Protein AF-A5A6A4-F1 (afdb_monomer_lite)

pLDDT: mean 77.35, std 14.93, range [43.22, 96.06]

InterPro domains:
  IPR010298 Ribosome-associated endoribonuclease 1 [PF05991] (2-134)
  IPR010298 Ribosome-associated endoribonuclease 1 [PTHR34547] (2-135)

Structure (mmCIF, N/CA/C/O backbone):
data_AF-A5A6A4-F1
#
_entry.id   AF-A5A6A4-F1
#
loop_
_atom_site.group_PDB
_atom_site.id
_atom_site.type_symbol
_atom_site.label_atom_id
_atom_site.label_alt_id
_atom_site.label_comp_id
_atom_site.label_asym_id
_atom_site.label_entity_id
_atom_site.label_seq_id
_atom_site.pdbx_PDB_ins_code
_atom_site.Cartn_x
_atom_site.Cartn_y
_atom_site.Cartn_z
_atom_site.occupancy
_atom_site.B_iso_or_equiv
_atom_site.auth_seq_id
_atom_site.auth_comp_id
_atom_site.auth_asym_id
_atom_site.auth_atom_id
_atom_site.pdbx_PDB_model_num
ATOM 1 N N . MET A 1 1 ? 3.934 -6.592 10.093 1.00 81.94 1 MET A N 1
ATOM 2 C CA . MET A 1 1 ? 3.676 -5.846 8.838 1.00 81.94 1 MET A CA 1
ATOM 3 C C . MET A 1 1 ? 2.443 -6.358 8.098 1.00 81.94 1 MET A C 1
ATOM 5 O O . MET A 1 1 ? 1.494 -5.598 7.992 1.00 81.94 1 MET A O 1
ATOM 9 N N . ILE A 1 2 ? 2.409 -7.623 7.646 1.00 85.06 2 ILE A N 1
ATOM 10 C CA . ILE A 1 2 ? 1.279 -8.193 6.870 1.00 85.06 2 ILE A CA 1
ATOM 11 C C . ILE A 1 2 ? -0.074 -7.986 7.572 1.00 85.06 2 ILE A C 1
ATOM 13 O O . ILE A 1 2 ? -1.030 -7.550 6.941 1.00 85.06 2 ILE A O 1
ATOM 17 N N . GLN A 1 3 ? -0.141 -8.204 8.889 1.00 83.75 3 GLN A N 1
ATOM 18 C CA . GLN A 1 3 ? -1.361 -7.961 9.669 1.00 83.75 3 GLN A CA 1
ATOM 19 C C . GLN A 1 3 ? -1.856 -6.508 9.579 1.00 83.75 3 GLN A C 1
ATOM 21 O O . GLN A 1 3 ? -3.033 -6.273 9.323 1.00 83.75 3 GLN A O 1
ATOM 26 N N . LYS A 1 4 ? -0.950 -5.530 9.705 1.00 88.56 4 LYS A N 1
ATOM 27 C CA . LYS A 1 4 ? -1.288 -4.104 9.571 1.00 88.56 4 LYS A CA 1
ATOM 28 C C . LYS A 1 4 ? -1.826 -3.781 8.174 1.00 88.56 4 LYS A C 1
ATOM 30 O O . LYS A 1 4 ? -2.760 -3.003 8.036 1.00 88.56 4 LYS A O 1
ATOM 35 N N . MET A 1 5 ? -1.276 -4.416 7.138 1.00 91.88 5 MET A N 1
ATOM 36 C CA . MET A 1 5 ? -1.765 -4.274 5.762 1.00 91.88 5 MET A CA 1
ATOM 37 C C . MET A 1 5 ? -3.143 -4.914 5.561 1.00 91.88 5 MET A C 1
ATOM 39 O O . MET A 1 5 ? -3.948 -4.395 4.794 1.00 91.88 5 MET A O 1
ATOM 43 N N . ALA A 1 6 ? -3.458 -5.992 6.283 1.00 88.94 6 ALA A N 1
ATOM 44 C CA . ALA A 1 6 ? -4.781 -6.613 6.234 1.00 88.94 6 ALA A CA 1
ATOM 45 C C . ALA A 1 6 ? -5.848 -5.723 6.874 1.00 88.94 6 ALA A C 1
ATOM 47 O O . ALA A 1 6 ? -6.962 -5.618 6.355 1.00 88.94 6 ALA A O 1
ATOM 48 N N . GLU A 1 7 ? -5.507 -5.059 7.975 1.00 87.56 7 GLU A N 1
ATOM 49 C CA . GLU A 1 7 ? -6.357 -4.052 8.613 1.00 87.56 7 GLU A CA 1
ATOM 50 C C . GLU A 1 7 ? -6.528 -2.836 7.705 1.00 87.56 7 GLU A C 1
ATOM 52 O O . GLU A 1 7 ? -7.659 -2.421 7.458 1.00 87.56 7 GLU A O 1
ATOM 57 N N . TYR A 1 8 ? -5.432 -2.350 7.118 1.00 92.12 8 TYR A N 1
ATOM 58 C CA . TYR A 1 8 ? -5.447 -1.261 6.145 1.00 92.12 8 TYR A CA 1
ATOM 59 C C . TYR A 1 8 ? -6.370 -1.562 4.958 1.00 92.12 8 TYR A C 1
ATOM 61 O O . TYR A 1 8 ? -7.268 -0.774 4.673 1.00 92.12 8 TYR A O 1
ATOM 69 N N . GLN A 1 9 ? -6.224 -2.723 4.311 1.00 92.81 9 GLN A N 1
ATOM 70 C CA . GLN A 1 9 ? -7.123 -3.164 3.241 1.00 92.81 9 GLN A CA 1
ATOM 71 C C . GLN A 1 9 ? -8.580 -3.246 3.711 1.00 92.81 9 GLN A C 1
ATOM 73 O O . GLN A 1 9 ? -9.483 -2.777 3.025 1.00 92.81 9 GLN A O 1
ATOM 78 N N . SER A 1 10 ? -8.827 -3.845 4.879 1.00 89.25 10 SER A N 1
ATOM 79 C CA . SER A 1 10 ? -10.194 -4.031 5.388 1.00 89.25 10 SER A CA 1
ATOM 80 C C . SER A 1 10 ? -10.882 -2.703 5.700 1.00 89.25 10 SER A C 1
ATOM 82 O O . SER A 1 10 ? -12.098 -2.600 5.569 1.00 89.25 10 SER A O 1
ATOM 84 N N . TYR A 1 11 ? -10.111 -1.710 6.140 1.00 90.62 11 TYR A N 1
ATOM 85 C CA . TYR A 1 11 ? -10.615 -0.392 6.493 1.00 90.62 11 TYR A CA 1
ATOM 86 C C . TYR A 1 11 ? -10.800 0.506 5.264 1.00 90.62 11 TYR A C 1
ATOM 88 O O . TYR A 1 11 ? -11.825 1.168 5.137 1.00 90.62 11 TYR A O 1
ATOM 96 N N . THR A 1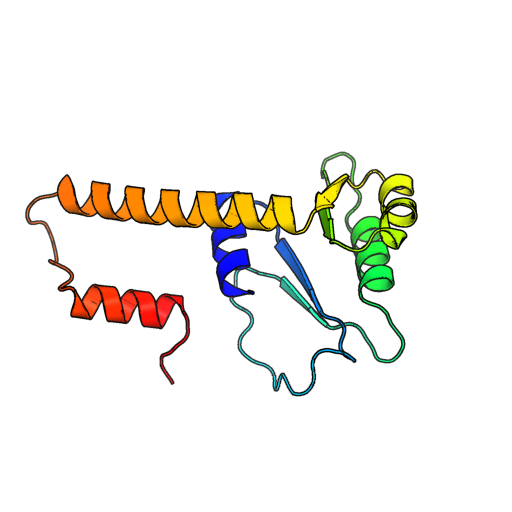 12 ? -9.816 0.530 4.361 1.00 91.69 12 THR A N 1
ATOM 97 C CA . THR A 1 12 ? -9.806 1.428 3.191 1.00 91.69 12 THR A CA 1
ATOM 98 C C . THR A 1 12 ? -10.576 0.873 1.995 1.00 91.69 12 THR A C 1
ATOM 100 O O . THR A 1 12 ? -11.012 1.641 1.143 1.00 91.69 12 THR A O 1
ATOM 103 N N . GLY A 1 13 ? -10.720 -0.452 1.897 1.00 90.94 13 GLY A N 1
ATOM 104 C CA . GLY A 1 13 ? -11.233 -1.127 0.706 1.00 90.94 13 GLY A CA 1
ATOM 105 C C . GLY A 1 13 ? -10.222 -1.226 -0.443 1.00 90.94 13 GLY A C 1
ATOM 106 O O . GLY A 1 13 ? -10.549 -1.803 -1.478 1.00 90.94 13 GLY A O 1
ATOM 107 N N . PHE A 1 14 ? -8.998 -0.704 -0.290 1.00 92.38 14 PHE A N 1
ATOM 108 C CA . PHE A 1 14 ? -7.959 -0.856 -1.307 1.00 92.38 14 PHE A CA 1
ATOM 109 C C . PHE A 1 14 ? -7.516 -2.310 -1.437 1.00 92.38 14 PHE A C 1
ATOM 111 O O . PHE A 1 14 ? -7.310 -2.994 -0.438 1.00 92.38 14 PHE A O 1
ATOM 118 N N . ARG A 1 15 ? -7.272 -2.764 -2.671 1.00 92.38 15 ARG A N 1
ATOM 119 C CA . ARG A 1 15 ? -6.500 -3.989 -2.901 1.00 92.38 15 ARG A CA 1
ATOM 120 C C . ARG A 1 15 ? -5.054 -3.727 -2.486 1.00 92.38 15 ARG A C 1
ATOM 122 O O . ARG A 1 15 ? -4.414 -2.842 -3.049 1.00 92.38 15 ARG A O 1
ATOM 129 N N . VAL A 1 16 ? -4.542 -4.495 -1.526 1.00 93.38 16 VAL A N 1
ATOM 130 C CA . VAL A 1 16 ? -3.168 -4.350 -1.035 1.00 93.38 16 VAL A CA 1
ATOM 131 C C . VAL A 1 16 ? -2.326 -5.541 -1.471 1.00 93.38 16 VAL A C 1
ATOM 133 O O . VAL A 1 16 ? -2.642 -6.691 -1.162 1.00 93.38 16 VAL A O 1
ATOM 136 N N . ILE A 1 17 ? -1.228 -5.238 -2.164 1.00 92.88 17 ILE A N 1
ATOM 137 C CA . ILE A 1 17 ? -0.204 -6.199 -2.571 1.00 92.88 17 ILE A CA 1
ATOM 138 C C . ILE A 1 17 ? 1.094 -5.818 -1.862 1.00 92.88 17 ILE A C 1
ATOM 140 O O . ILE A 1 17 ? 1.548 -4.679 -1.949 1.00 92.88 17 ILE A O 1
ATOM 144 N N . VAL A 1 18 ? 1.682 -6.768 -1.142 1.00 91.88 18 VAL A N 1
ATOM 145 C CA . VAL A 1 18 ? 2.960 -6.608 -0.449 1.00 91.88 18 VAL A CA 1
ATOM 146 C C . VAL A 1 18 ? 4.026 -7.372 -1.217 1.00 91.88 18 VAL A C 1
ATOM 148 O O . VAL A 1 18 ? 3.944 -8.594 -1.329 1.00 91.88 18 VAL A O 1
ATOM 151 N N . VAL A 1 19 ? 5.034 -6.659 -1.714 1.00 89.00 19 VAL A N 1
ATOM 152 C CA . VAL A 1 19 ? 6.184 -7.249 -2.406 1.00 89.00 19 VAL A CA 1
ATOM 153 C C . VAL A 1 19 ? 7.371 -7.304 -1.447 1.00 89.00 19 VAL A C 1
ATOM 155 O O . VAL A 1 19 ? 7.746 -6.292 -0.861 1.00 89.00 19 VAL A O 1
ATOM 158 N N . PHE A 1 20 ? 7.946 -8.490 -1.268 1.00 87.06 20 PHE A N 1
ATOM 159 C CA . PHE A 1 20 ? 9.159 -8.713 -0.487 1.00 87.06 20 PHE A CA 1
ATOM 160 C C . PHE A 1 20 ? 10.310 -9.137 -1.396 1.00 87.06 20 PHE A C 1
ATOM 162 O O . PHE A 1 20 ? 10.147 -10.048 -2.208 1.00 87.06 20 PHE A O 1
ATOM 169 N N . ASP A 1 21 ? 11.485 -8.541 -1.200 1.00 84.88 21 ASP A N 1
ATOM 170 C CA . ASP A 1 21 ? 12.712 -9.012 -1.842 1.00 84.88 21 ASP A CA 1
ATOM 171 C C . ASP A 1 21 ? 13.167 -10.342 -1.217 1.00 84.88 21 ASP A C 1
ATOM 173 O O . ASP A 1 21 ? 13.481 -10.415 -0.023 1.00 84.88 21 ASP A O 1
ATOM 177 N N . ALA A 1 22 ? 13.200 -11.406 -2.020 1.00 77.44 22 ALA A N 1
ATOM 178 C CA . ALA A 1 22 ? 13.564 -12.746 -1.572 1.00 77.44 22 ALA A CA 1
ATOM 179 C C . ALA A 1 22 ? 15.014 -12.859 -1.064 1.00 77.44 22 ALA A C 1
ATOM 181 O O . ALA A 1 22 ? 15.290 -13.720 -0.227 1.00 77.44 22 ALA A O 1
ATOM 182 N N . HIS A 1 23 ? 15.931 -11.984 -1.493 1.00 69.94 23 HIS A N 1
ATOM 183 C CA . HIS A 1 23 ? 17.322 -11.991 -1.018 1.00 69.94 23 HIS A CA 1
ATOM 184 C C . HIS A 1 23 ? 17.446 -11.435 0.404 1.00 69.94 23 HIS A C 1
ATOM 186 O O . HIS A 1 23 ? 18.319 -11.851 1.170 1.00 69.94 23 HIS A O 1
ATOM 192 N N . LEU A 1 24 ? 16.559 -10.506 0.770 1.00 68.69 24 LEU A N 1
ATOM 193 C CA . LEU A 1 24 ? 16.547 -9.855 2.081 1.00 68.69 24 LEU A CA 1
ATOM 194 C C . LEU A 1 24 ? 15.720 -10.632 3.109 1.00 68.69 24 LEU A C 1
ATOM 196 O O . LEU A 1 24 ? 15.915 -10.478 4.315 1.00 68.69 24 LEU A O 1
ATOM 200 N N . VAL A 1 25 ? 14.818 -11.497 2.649 1.00 64.00 25 VAL A N 1
ATOM 201 C CA . VAL A 1 25 ? 13.903 -12.249 3.505 1.00 64.00 25 VAL A CA 1
ATOM 202 C C . VAL A 1 25 ? 14.361 -13.707 3.619 1.00 64.00 25 VAL A C 1
ATOM 204 O O . VAL A 1 25 ? 13.781 -14.627 3.046 1.00 64.00 25 VAL A O 1
ATOM 207 N N . LYS A 1 26 ? 15.427 -13.943 4.396 1.00 50.78 26 LYS A N 1
ATOM 208 C CA . LYS A 1 26 ? 15.857 -15.306 4.750 1.00 50.78 26 LYS A CA 1
ATOM 209 C C . LYS A 1 26 ? 14.806 -15.988 5.635 1.00 50.78 26 LYS A C 1
ATOM 211 O O . LYS A 1 26 ? 14.485 -15.493 6.711 1.00 50.78 26 LYS A O 1
ATOM 216 N N . GLY A 1 27 ? 14.346 -17.171 5.224 1.00 51.84 27 GLY A N 1
ATOM 217 C CA . GLY A 1 27 ? 13.716 -18.134 6.135 1.00 51.84 27 GLY A CA 1
ATOM 218 C C . GLY A 1 27 ? 12.198 -18.053 6.308 1.00 51.84 27 GLY A C 1
ATOM 219 O O . GLY A 1 27 ? 11.693 -18.611 7.280 1.00 51.84 27 GLY A O 1
ATOM 220 N N . ILE A 1 28 ? 11.439 -17.433 5.395 1.00 50.19 28 ILE A N 1
ATOM 221 C CA . ILE A 1 28 ? 9.976 -17.617 5.403 1.00 50.19 28 ILE A CA 1
ATOM 222 C C . ILE A 1 28 ? 9.640 -18.955 4.740 1.00 50.19 28 ILE A C 1
ATOM 224 O O . ILE A 1 28 ? 9.232 -19.049 3.584 1.00 50.19 28 ILE A O 1
ATOM 228 N N . GLU A 1 29 ? 9.808 -20.016 5.523 1.00 43.22 29 GLU A N 1
ATOM 229 C CA . GLU A 1 29 ? 9.003 -21.224 5.407 1.00 43.22 29 GLU A CA 1
ATOM 230 C C . GLU A 1 29 ? 7.531 -20.774 5.390 1.00 43.22 29 GLU A C 1
ATOM 232 O O . GLU A 1 29 ? 7.094 -20.096 6.320 1.00 43.22 29 GLU A O 1
ATOM 237 N N . LYS A 1 30 ? 6.820 -21.013 4.275 1.00 46.91 30 LYS A N 1
ATOM 238 C CA . LYS A 1 30 ? 5.468 -20.508 3.946 1.00 46.91 30 LYS A CA 1
ATOM 239 C C . LYS A 1 30 ? 4.574 -20.288 5.182 1.00 46.91 30 LYS A C 1
ATOM 241 O O . LYS A 1 30 ? 3.810 -21.174 5.563 1.00 46.91 30 LYS A O 1
ATOM 246 N N . LYS A 1 31 ? 4.600 -19.096 5.788 1.00 46.53 31 LYS A N 1
ATOM 247 C CA . LYS A 1 31 ? 3.666 -18.735 6.863 1.00 46.53 31 LYS A CA 1
ATOM 248 C C . LYS A 1 31 ? 2.432 -18.086 6.255 1.00 46.53 31 LYS A C 1
ATOM 250 O O . LYS A 1 31 ? 2.540 -17.182 5.432 1.00 46.53 31 LYS A O 1
ATOM 255 N N . LYS A 1 32 ? 1.276 -18.631 6.654 1.00 47.88 32 LYS A N 1
ATOM 256 C CA . LYS A 1 32 ? -0.092 -18.316 6.217 1.00 47.88 32 LYS A CA 1
ATOM 257 C C . LYS A 1 32 ? -0.234 -16.899 5.656 1.00 47.88 32 LYS A C 1
ATOM 259 O O . LYS A 1 32 ? -0.150 -15.914 6.388 1.00 47.88 32 LYS A O 1
ATOM 264 N N . VAL A 1 33 ? -0.532 -16.833 4.361 1.00 53.44 33 VAL A N 1
ATOM 265 C CA . VAL A 1 33 ? -1.065 -15.636 3.713 1.00 53.44 33 VAL A CA 1
ATOM 266 C C . VAL A 1 33 ? -2.365 -15.301 4.438 1.00 53.44 33 VAL A C 1
ATOM 268 O O . VAL A 1 33 ? -3.303 -16.099 4.449 1.00 53.44 33 VAL A O 1
ATOM 271 N N . ASN A 1 34 ? -2.411 -14.159 5.121 1.00 55.62 34 ASN A N 1
ATOM 272 C CA . ASN A 1 34 ? -3.673 -13.655 5.637 1.00 55.62 34 ASN A CA 1
ATOM 273 C C . ASN A 1 34 ? -4.582 -13.448 4.416 1.00 55.62 34 ASN A C 1
ATOM 275 O O . ASN A 1 34 ? -4.212 -12.680 3.535 1.00 55.62 34 ASN A O 1
ATOM 279 N N . HIS A 1 35 ? -5.727 -14.141 4.349 1.00 61.03 35 HIS A N 1
ATOM 280 C CA . HIS A 1 35 ? -6.598 -14.262 3.163 1.00 61.03 35 HIS A CA 1
ATOM 281 C C . HIS A 1 35 ? -7.004 -12.934 2.501 1.00 61.03 35 HIS A C 1
ATOM 283 O O . HIS A 1 35 ? -7.577 -12.941 1.417 1.00 61.03 35 HIS A O 1
ATOM 289 N N . ARG A 1 36 ? -6.766 -11.800 3.166 1.00 72.88 36 ARG A N 1
ATOM 290 C CA . ARG A 1 36 ? -7.058 -10.468 2.645 1.00 72.88 36 ARG A CA 1
ATOM 291 C C . ARG A 1 36 ? -5.889 -9.883 1.845 1.00 72.88 36 ARG A C 1
ATOM 293 O O . ARG A 1 36 ? -6.146 -9.292 0.812 1.00 72.88 36 ARG A O 1
ATOM 300 N N . VAL A 1 37 ? -4.634 -10.056 2.259 1.00 85.25 37 VAL A N 1
ATOM 301 C CA . VAL A 1 37 ? -3.491 -9.367 1.624 1.00 85.25 37 VAL A CA 1
ATOM 302 C C . VAL A 1 37 ? -2.738 -10.307 0.701 1.00 85.25 37 VAL A C 1
ATOM 304 O O . VAL A 1 37 ? -2.318 -11.386 1.117 1.00 85.25 37 VAL A O 1
ATOM 307 N N . GLU A 1 38 ? -2.508 -9.864 -0.530 1.00 88.06 38 GLU A N 1
ATOM 308 C CA . GLU A 1 38 ? -1.659 -10.577 -1.476 1.00 88.06 38 GLU A CA 1
ATOM 309 C C . GLU A 1 38 ? -0.187 -10.328 -1.130 1.00 88.06 38 GLU A C 1
ATOM 311 O O . GLU A 1 38 ? 0.242 -9.183 -0.989 1.00 88.06 38 GLU A O 1
ATOM 316 N N . VAL A 1 39 ? 0.589 -11.399 -0.961 1.00 87.75 39 VAL A N 1
ATOM 317 C CA . VAL A 1 39 ? 2.018 -11.317 -0.636 1.00 87.75 39 VAL A CA 1
ATOM 318 C C . VAL A 1 39 ? 2.811 -11.987 -1.747 1.00 87.75 39 VAL A C 1
ATOM 320 O O . VAL A 1 39 ? 2.627 -13.175 -2.014 1.00 87.75 39 VAL A O 1
ATOM 323 N N . ILE A 1 40 ? 3.700 -11.225 -2.376 1.00 87.69 40 ILE A N 1
ATOM 324 C CA . ILE A 1 40 ? 4.545 -11.663 -3.483 1.00 87.69 40 ILE A CA 1
ATOM 325 C C . ILE A 1 40 ? 6.000 -11.589 -3.033 1.00 87.69 40 ILE A C 1
ATOM 327 O O . ILE A 1 40 ? 6.455 -10.566 -2.533 1.00 87.69 40 ILE A O 1
ATOM 331 N N . PHE A 1 41 ? 6.737 -12.674 -3.243 1.00 87.12 41 PHE A N 1
ATOM 332 C CA . PHE A 1 41 ? 8.189 -12.693 -3.101 1.00 87.12 41 PHE A CA 1
ATOM 333 C C . PHE A 1 41 ? 8.818 -12.564 -4.487 1.00 87.12 41 PHE A C 1
ATOM 335 O O . PHE A 1 41 ? 8.323 -13.168 -5.449 1.00 87.12 41 PHE A O 1
ATOM 342 N N . THR A 1 42 ? 9.875 -11.765 -4.602 1.00 85.88 42 THR A N 1
ATOM 343 C CA . THR A 1 42 ? 10.630 -11.650 -5.855 1.00 85.88 42 THR A CA 1
ATOM 344 C C . THR A 1 42 ? 11.324 -12.968 -6.198 1.00 85.88 42 THR A C 1
ATOM 346 O O . THR A 1 42 ? 11.498 -13.849 -5.351 1.00 85.88 42 THR A O 1
ATOM 349 N N . ARG A 1 43 ? 11.665 -13.157 -7.474 1.00 84.69 43 ARG A N 1
ATOM 350 C CA . ARG A 1 43 ? 12.462 -14.312 -7.917 1.00 84.69 43 ARG A CA 1
ATOM 351 C C . ARG A 1 43 ? 13.948 -14.098 -7.612 1.00 84.69 43 ARG A C 1
ATOM 353 O O . ARG A 1 43 ? 14.390 -12.985 -7.341 1.00 84.69 43 ARG A O 1
ATOM 360 N N . GLU A 1 44 ? 14.727 -15.172 -7.706 1.00 76.31 44 GLU A N 1
ATOM 361 C CA . GLU A 1 44 ? 16.190 -15.081 -7.732 1.00 76.31 44 GLU A CA 1
ATOM 362 C C . GLU A 1 44 ? 16.615 -14.196 -8.920 1.00 76.31 44 GLU A C 1
ATOM 364 O O . GLU A 1 44 ? 16.163 -14.421 -10.045 1.00 76.31 44 GLU A O 1
ATOM 369 N N . ASN A 1 45 ? 17.444 -13.179 -8.662 1.00 81.75 45 ASN A N 1
ATOM 370 C CA . ASN A 1 45 ? 17.822 -12.113 -9.608 1.00 81.75 45 ASN A CA 1
ATOM 371 C C . ASN A 1 45 ? 16.700 -11.146 -10.058 1.00 81.75 45 ASN A C 1
ATOM 373 O O . ASN A 1 45 ? 16.839 -10.529 -11.108 1.00 81.75 45 ASN A O 1
ATOM 377 N N . GLU A 1 46 ? 15.604 -11.005 -9.304 1.00 82.75 46 GLU A N 1
ATOM 378 C CA . GLU A 1 46 ? 14.595 -9.952 -9.516 1.00 82.75 46 GLU A CA 1
ATOM 379 C C . GLU A 1 46 ? 14.513 -9.046 -8.280 1.00 82.75 46 GLU A C 1
ATOM 381 O O . GLU A 1 46 ? 14.399 -9.544 -7.152 1.00 82.75 46 GLU A O 1
ATOM 386 N N . THR A 1 47 ? 14.542 -7.726 -8.478 1.00 84.56 47 THR A N 1
ATOM 387 C CA . THR A 1 47 ? 14.380 -6.758 -7.377 1.00 84.56 47 THR A CA 1
ATOM 388 C C . THR A 1 47 ? 12.903 -6.514 -7.054 1.00 84.56 47 THR A C 1
ATOM 390 O O . THR A 1 47 ? 12.002 -6.801 -7.850 1.00 84.56 47 THR A O 1
ATOM 393 N N . ALA A 1 48 ? 12.621 -5.990 -5.855 1.00 85.44 48 ALA A N 1
ATOM 394 C CA . ALA A 1 48 ? 11.254 -5.612 -5.487 1.00 85.44 48 ALA A CA 1
ATOM 395 C C . ALA A 1 48 ? 10.689 -4.554 -6.445 1.00 85.44 48 ALA A C 1
ATOM 397 O O . ALA A 1 48 ? 9.525 -4.641 -6.834 1.00 85.44 48 ALA A O 1
ATOM 398 N N . ASP A 1 49 ? 11.540 -3.629 -6.870 1.00 83.94 49 ASP A N 1
ATOM 399 C CA . ASP A 1 49 ? 11.227 -2.535 -7.781 1.00 83.94 49 ASP A CA 1
ATOM 400 C C . ASP A 1 49 ? 10.812 -3.052 -9.166 1.00 83.94 49 ASP A C 1
ATOM 402 O O . ASP A 1 49 ? 9.700 -2.782 -9.621 1.00 83.94 49 ASP A O 1
ATOM 406 N N . GLU A 1 50 ? 11.612 -3.936 -9.775 1.00 85.88 50 GLU A N 1
ATOM 407 C CA . GLU A 1 50 ? 11.285 -4.586 -11.055 1.00 85.88 50 GLU A CA 1
ATOM 408 C C . GLU A 1 50 ? 9.957 -5.352 -10.992 1.00 85.88 50 GLU A C 1
ATOM 410 O O . GLU A 1 50 ? 9.186 -5.403 -11.958 1.00 85.88 50 GLU A O 1
ATOM 415 N N . ARG A 1 51 ? 9.671 -5.986 -9.848 1.00 88.62 51 ARG A N 1
ATOM 416 C CA . ARG A 1 51 ? 8.401 -6.684 -9.652 1.00 88.62 51 ARG A CA 1
ATOM 417 C C . ARG A 1 51 ? 7.236 -5.705 -9.524 1.00 88.62 51 ARG A C 1
ATOM 419 O O . ARG A 1 51 ? 6.164 -5.979 -10.065 1.00 88.62 51 ARG A O 1
ATOM 426 N N . ILE A 1 52 ? 7.422 -4.598 -8.810 1.00 88.88 52 ILE A N 1
ATOM 427 C CA . ILE A 1 52 ? 6.412 -3.548 -8.679 1.00 88.88 52 ILE A CA 1
ATOM 428 C C . ILE A 1 52 ? 6.117 -2.939 -10.049 1.00 88.88 52 ILE A C 1
ATOM 430 O O . ILE A 1 52 ? 4.946 -2.830 -10.393 1.00 88.88 52 ILE A O 1
ATOM 434 N N . GLU A 1 53 ? 7.124 -2.634 -10.867 1.00 87.00 53 GLU A N 1
ATOM 435 C CA . GLU A 1 53 ? 6.931 -2.104 -12.223 1.00 87.00 53 GLU A CA 1
ATOM 436 C C . GLU A 1 53 ? 6.049 -3.009 -13.094 1.00 87.00 53 GLU A C 1
ATOM 438 O O . GLU A 1 53 ? 5.111 -2.529 -13.735 1.00 87.00 53 GLU A O 1
ATOM 443 N N . LYS A 1 54 ? 6.298 -4.326 -13.079 1.00 88.50 54 LYS A N 1
ATOM 444 C CA . LYS A 1 54 ? 5.460 -5.304 -13.798 1.00 88.50 54 LYS A CA 1
ATOM 445 C C . LYS A 1 54 ? 4.020 -5.279 -13.292 1.00 88.50 54 LYS A C 1
ATOM 447 O O . LYS A 1 54 ? 3.095 -5.220 -14.092 1.00 88.50 54 LYS A O 1
ATOM 452 N N . LEU A 1 55 ? 3.826 -5.255 -11.971 1.00 89.75 55 LEU A N 1
ATOM 453 C CA . LEU A 1 55 ? 2.492 -5.177 -11.367 1.00 89.75 55 LEU A CA 1
ATOM 454 C C . LEU A 1 55 ? 1.769 -3.874 -11.714 1.00 89.75 55 LEU A C 1
ATOM 456 O O . LEU A 1 55 ? 0.565 -3.904 -11.956 1.00 89.75 55 LEU A O 1
ATOM 460 N N . VAL A 1 56 ? 2.478 -2.741 -11.733 1.00 89.75 56 VAL A N 1
ATOM 461 C CA . VAL A 1 56 ? 1.905 -1.459 -12.155 1.00 89.75 56 VAL A CA 1
ATOM 462 C C . VAL A 1 56 ? 1.433 -1.571 -13.598 1.00 89.75 56 VAL A C 1
ATOM 464 O O . VAL A 1 56 ? 0.284 -1.238 -13.862 1.00 89.75 56 VAL A O 1
ATOM 467 N N . SER A 1 57 ? 2.269 -2.095 -14.497 1.00 88.56 57 SER A N 1
ATOM 468 C CA . SER A 1 57 ? 1.935 -2.244 -15.915 1.00 88.56 57 SER A CA 1
ATOM 469 C C . SER A 1 57 ? 0.740 -3.174 -16.139 1.00 88.56 57 SER A C 1
ATOM 471 O O . SER A 1 57 ? -0.195 -2.805 -16.850 1.00 88.56 57 SER A O 1
ATOM 473 N N . ASP A 1 58 ? 0.728 -4.332 -15.476 1.00 89.69 58 ASP A N 1
ATOM 474 C CA . ASP A 1 58 ? -0.312 -5.356 -15.618 1.00 89.69 58 ASP A CA 1
ATOM 475 C C . ASP A 1 58 ? -1.672 -4.906 -15.063 1.00 89.69 58 ASP A C 1
ATOM 477 O O . ASP A 1 58 ? -2.725 -5.297 -15.570 1.00 89.69 58 ASP A O 1
ATOM 481 N N . LEU A 1 59 ? -1.664 -4.105 -13.993 1.00 89.38 59 LEU A N 1
ATOM 482 C CA . LEU A 1 59 ? -2.877 -3.624 -13.328 1.00 89.38 59 LEU A CA 1
ATOM 483 C C . LEU A 1 59 ? -3.321 -2.245 -13.823 1.00 89.38 59 LEU A C 1
ATOM 485 O O . LEU A 1 59 ? -4.370 -1.758 -13.389 1.00 89.38 59 LEU A O 1
ATOM 489 N N . ASN A 1 60 ? -2.541 -1.604 -14.697 1.00 85.81 60 ASN A N 1
ATOM 490 C CA . ASN A 1 60 ? -2.844 -0.263 -15.167 1.00 85.81 60 ASN A CA 1
ATOM 491 C C . ASN A 1 60 ? -4.142 -0.263 -15.977 1.00 85.81 60 ASN A C 1
ATOM 493 O O . ASN A 1 60 ? -4.305 -0.997 -16.952 1.00 85.81 60 ASN A O 1
ATOM 497 N N . SER A 1 61 ? -5.084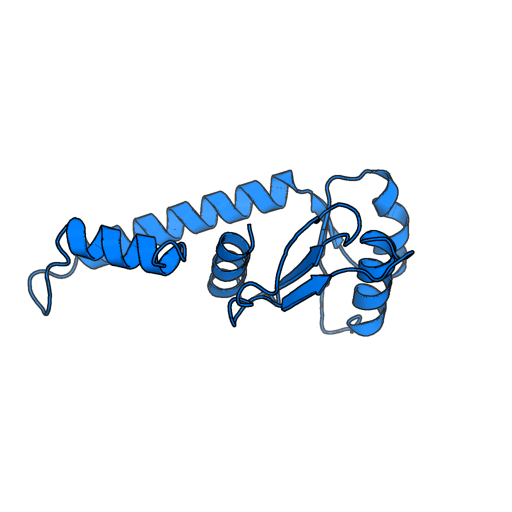 0.581 -15.576 1.00 87.75 61 SER A N 1
ATOM 498 C CA . SER A 1 61 ? -6.379 0.713 -16.229 1.00 87.75 61 SER A CA 1
ATOM 499 C C . SER A 1 61 ? -6.945 2.095 -15.957 1.00 87.75 61 SER A C 1
ATOM 501 O O . SER A 1 61 ? -6.755 2.650 -14.879 1.00 87.75 61 SER A O 1
ATOM 503 N N . ILE A 1 62 ? -7.731 2.617 -16.901 1.00 85.81 62 ILE A N 1
ATOM 504 C CA . ILE A 1 62 ? -8.398 3.926 -16.796 1.00 85.81 62 ILE A CA 1
ATOM 505 C C . ILE A 1 62 ? -9.250 4.028 -15.515 1.00 85.81 62 ILE A C 1
ATOM 507 O O . ILE A 1 62 ? -9.449 5.113 -14.979 1.00 85.81 62 ILE A O 1
ATOM 511 N N . GLN A 1 63 ? -9.751 2.899 -15.007 1.00 89.88 63 GLN A N 1
ATOM 512 C CA . GLN A 1 63 ? -10.605 2.849 -13.818 1.00 89.88 63 GLN A CA 1
ATOM 513 C C . GLN A 1 63 ? -9.832 2.663 -12.501 1.00 89.88 63 GLN A C 1
ATOM 515 O O . GLN A 1 63 ? -10.453 2.622 -11.441 1.00 89.88 63 GLN A O 1
ATOM 520 N N . THR A 1 64 ? -8.506 2.491 -12.535 1.00 88.19 64 THR A N 1
ATOM 521 C CA . THR A 1 64 ? -7.710 2.098 -11.361 1.00 88.19 64 THR A CA 1
ATOM 522 C C . THR A 1 64 ? -6.564 3.072 -11.116 1.00 88.19 64 THR A C 1
ATOM 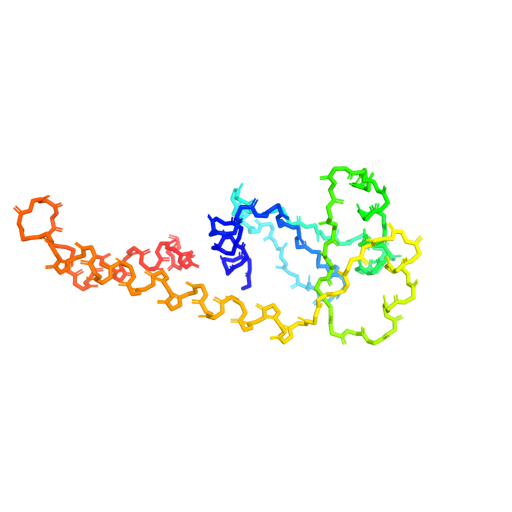524 O O . THR A 1 64 ? -5.663 3.197 -11.936 1.00 88.19 64 THR A O 1
ATOM 527 N N . GLN A 1 65 ? -6.555 3.715 -9.944 1.00 90.88 65 GLN A N 1
ATOM 528 C CA . GLN A 1 65 ? -5.415 4.516 -9.497 1.00 90.88 65 GLN A CA 1
ATOM 529 C C . GLN A 1 65 ? -4.476 3.676 -8.630 1.00 90.88 65 GLN A C 1
ATOM 531 O O . GLN A 1 65 ? -4.781 3.354 -7.478 1.00 90.88 65 GLN A O 1
ATOM 536 N N . ILE A 1 66 ? -3.300 3.371 -9.168 1.00 92.38 66 ILE A N 1
ATOM 537 C CA . ILE A 1 66 ? -2.277 2.604 -8.458 1.00 92.38 66 ILE A CA 1
ATOM 538 C C . ILE A 1 66 ? -1.469 3.536 -7.552 1.00 92.38 66 ILE A C 1
ATOM 540 O O . ILE A 1 66 ? -1.094 4.639 -7.960 1.00 92.38 66 ILE A O 1
ATOM 544 N N . HIS A 1 67 ? -1.207 3.082 -6.324 1.00 92.00 67 HIS A N 1
ATOM 545 C CA . HIS A 1 67 ? -0.330 3.746 -5.363 1.00 92.00 67 HIS A CA 1
ATOM 546 C C . HIS A 1 67 ? 0.802 2.804 -4.954 1.00 92.00 67 HIS A C 1
ATOM 548 O O . HIS A 1 67 ? 0.542 1.670 -4.553 1.00 92.00 67 HIS A O 1
ATOM 554 N N . VAL A 1 68 ? 2.041 3.285 -4.993 1.00 91.31 68 VAL A N 1
ATOM 555 C CA . VAL A 1 68 ? 3.227 2.519 -4.594 1.00 91.31 68 VAL A CA 1
ATOM 556 C C . VAL A 1 68 ? 3.835 3.146 -3.348 1.00 91.31 68 VAL A C 1
ATOM 558 O O . VAL A 1 68 ? 4.248 4.306 -3.370 1.00 91.31 68 VAL A O 1
ATOM 561 N N . ALA A 1 69 ? 3.886 2.386 -2.253 1.00 91.12 69 ALA A N 1
ATOM 562 C CA . ALA A 1 69 ? 4.466 2.838 -0.996 1.00 91.12 69 ALA A CA 1
ATOM 563 C C . ALA A 1 69 ? 5.956 2.470 -0.903 1.00 91.12 69 ALA A C 1
ATOM 565 O O . ALA A 1 69 ? 6.280 1.314 -0.652 1.00 91.12 69 ALA A O 1
ATOM 566 N N . THR A 1 70 ? 6.858 3.444 -1.064 1.00 86.38 70 THR A N 1
ATOM 567 C CA . THR A 1 70 ? 8.315 3.225 -0.963 1.00 86.38 70 THR A CA 1
ATOM 568 C C . THR A 1 70 ? 9.052 4.408 -0.321 1.00 86.38 70 THR A C 1
ATOM 570 O O . THR A 1 70 ? 8.638 5.574 -0.416 1.00 86.38 70 THR A O 1
ATOM 573 N N . SER A 1 71 ? 10.144 4.114 0.389 1.00 78.81 71 SER A N 1
ATOM 574 C CA . SER A 1 71 ? 11.066 5.119 0.939 1.00 78.81 71 SER A CA 1
ATOM 575 C C . SER A 1 71 ? 12.215 5.440 -0.003 1.00 78.81 71 SER A C 1
ATOM 577 O O . SER A 1 71 ? 12.755 6.543 0.097 1.00 78.81 71 SER A O 1
ATOM 579 N N . ASP A 1 72 ? 12.554 4.540 -0.921 1.00 73.88 72 ASP A N 1
ATOM 580 C CA . ASP A 1 72 ? 13.731 4.708 -1.758 1.00 73.88 72 ASP A CA 1
ATOM 581 C C . ASP A 1 72 ? 13.501 5.828 -2.779 1.00 73.88 72 ASP A C 1
ATOM 583 O O . ASP A 1 72 ? 12.425 6.009 -3.360 1.00 73.88 72 ASP A O 1
ATOM 587 N N . TYR A 1 73 ? 14.485 6.722 -2.871 1.00 59.12 73 TYR A N 1
ATOM 588 C CA . TYR A 1 73 ? 14.407 7.933 -3.692 1.00 59.12 73 TYR A CA 1
ATOM 589 C C . TYR A 1 73 ? 14.698 7.651 -5.171 1.00 59.12 73 TYR A C 1
ATOM 591 O O . TYR A 1 73 ? 14.280 8.432 -6.022 1.00 59.12 73 TYR A O 1
ATOM 599 N N . THR A 1 74 ? 15.360 6.533 -5.476 1.00 56.69 74 THR A N 1
ATOM 600 C CA . THR A 1 74 ? 15.676 6.065 -6.835 1.00 56.69 74 THR A CA 1
ATOM 601 C C . THR A 1 74 ? 14.426 5.699 -7.641 1.00 56.69 74 THR A C 1
ATOM 603 O O . THR A 1 74 ? 14.360 5.979 -8.834 1.00 56.69 74 THR A O 1
ATOM 606 N N . GLU A 1 75 ? 13.387 5.218 -6.963 1.00 56.66 75 GLU A N 1
ATOM 607 C CA . GLU A 1 75 ? 12.153 4.662 -7.538 1.00 56.66 75 GLU A CA 1
ATOM 608 C C . GLU A 1 75 ? 11.144 5.691 -8.076 1.00 56.66 75 GLU A C 1
ATOM 610 O O . GLU A 1 75 ? 10.082 5.327 -8.578 1.00 56.66 75 GLU A O 1
ATOM 615 N N . GLN A 1 76 ? 11.413 7.000 -7.981 1.00 52.59 76 GLN A N 1
ATOM 616 C CA . GLN A 1 76 ? 10.452 7.989 -8.492 1.00 52.59 76 GLN A CA 1
ATOM 617 C C . GLN A 1 76 ? 10.235 7.854 -10.008 1.00 52.59 76 GLN A C 1
ATOM 619 O O . GLN A 1 76 ? 9.110 7.998 -10.476 1.00 52.59 76 GLN A O 1
ATOM 624 N N . TRP A 1 77 ? 11.275 7.548 -10.783 1.00 53.00 77 TRP A N 1
ATOM 625 C CA . TRP A 1 77 ? 11.221 7.679 -12.242 1.00 53.00 77 TRP A CA 1
ATOM 626 C C . TRP A 1 77 ? 10.463 6.550 -12.952 1.00 53.00 77 TRP A C 1
ATOM 628 O O . TRP A 1 77 ? 9.792 6.816 -13.948 1.00 53.00 77 TRP A O 1
ATOM 638 N N . ALA A 1 78 ? 10.496 5.326 -12.424 1.00 55.22 78 ALA A N 1
ATOM 639 C CA . ALA A 1 78 ? 9.815 4.181 -13.027 1.00 55.22 78 ALA A CA 1
ATOM 640 C C . ALA A 1 78 ? 8.281 4.239 -12.885 1.00 55.22 78 ALA A C 1
ATOM 642 O O . ALA A 1 78 ? 7.535 3.895 -13.803 1.00 55.22 78 ALA A O 1
ATOM 643 N N . ILE A 1 79 ? 7.801 4.740 -11.744 1.00 61.88 79 ILE A N 1
ATOM 644 C CA . ILE A 1 79 ? 6.385 4.723 -11.347 1.00 61.88 79 ILE A CA 1
ATOM 645 C C . ILE A 1 79 ? 5.583 5.825 -12.067 1.00 61.88 79 ILE A C 1
ATOM 647 O O . ILE A 1 79 ? 4.435 5.607 -12.468 1.00 61.88 79 ILE A O 1
ATOM 651 N N . PHE A 1 80 ? 6.183 7.001 -12.295 1.00 62.72 80 PHE A N 1
ATOM 652 C CA . PHE A 1 80 ? 5.486 8.131 -12.926 1.00 62.72 80 PHE A CA 1
ATOM 653 C C . PHE A 1 80 ? 5.226 7.937 -14.422 1.00 62.72 80 PHE A C 1
ATOM 655 O O . PHE A 1 80 ? 4.213 8.428 -14.920 1.00 62.72 80 PHE A O 1
ATOM 662 N N . GLY A 1 81 ? 6.080 7.192 -15.134 1.00 66.69 81 GLY A N 1
ATOM 663 C CA . GLY A 1 81 ? 5.906 6.939 -16.570 1.00 66.69 81 GLY A CA 1
ATOM 664 C C . GLY A 1 81 ? 4.615 6.189 -16.918 1.00 66.69 81 GLY A C 1
ATOM 665 O O . GLY A 1 81 ? 4.149 6.264 -18.051 1.00 66.69 81 GLY A O 1
ATOM 666 N N . GLN A 1 82 ? 4.016 5.504 -15.939 1.00 71.19 82 GLN A N 1
ATOM 667 C CA . GLN A 1 82 ? 2.813 4.689 -16.115 1.00 71.19 82 GLN A CA 1
ATOM 668 C C . GLN A 1 82 ? 1.577 5.257 -15.390 1.00 71.19 82 GLN A C 1
ATOM 670 O O . GLN A 1 82 ? 0.521 4.629 -15.406 1.00 71.19 82 GLN A O 1
ATOM 675 N N . GLY A 1 83 ? 1.677 6.442 -14.770 1.00 79.75 83 GLY A N 1
ATOM 676 C CA . GLY A 1 83 ? 0.554 7.102 -14.083 1.00 79.75 83 GLY A CA 1
ATOM 677 C C . GLY A 1 83 ? 0.273 6.614 -12.654 1.00 79.75 83 GLY A C 1
ATOM 678 O O . GLY A 1 83 ? -0.757 6.967 -12.073 1.00 79.75 83 GLY A O 1
ATOM 679 N N . ALA A 1 84 ? 1.173 5.828 -12.058 1.00 87.75 84 ALA A N 1
ATOM 680 C CA . ALA A 1 84 ? 1.067 5.432 -10.658 1.00 87.75 84 ALA A CA 1
ATOM 681 C C . ALA A 1 84 ? 1.536 6.557 -9.714 1.00 87.75 84 ALA A C 1
ATOM 683 O O . ALA A 1 84 ? 2.396 7.374 -10.048 1.00 87.75 84 ALA A O 1
ATOM 684 N N . LEU A 1 85 ? 0.957 6.602 -8.511 1.00 87.75 85 LEU A N 1
ATOM 685 C CA . LEU A 1 85 ? 1.264 7.612 -7.501 1.00 87.75 85 LEU A CA 1
ATOM 686 C C . LEU A 1 85 ? 2.195 7.046 -6.435 1.00 87.75 85 LEU A C 1
ATOM 688 O O . LEU A 1 85 ? 1.920 6.015 -5.820 1.00 87.75 85 LEU A O 1
ATOM 692 N N . ARG A 1 86 ? 3.283 7.756 -6.151 1.00 87.88 86 ARG A N 1
ATOM 693 C CA . ARG A 1 86 ? 4.139 7.423 -5.015 1.00 87.88 86 ARG A CA 1
ATOM 694 C C . ARG A 1 86 ? 3.451 7.811 -3.703 1.00 87.88 86 ARG A C 1
ATOM 696 O O . ARG A 1 86 ? 2.989 8.936 -3.541 1.00 87.88 86 ARG A O 1
ATOM 703 N N . LYS A 1 87 ? 3.513 6.908 -2.728 1.00 89.50 87 LYS A N 1
ATOM 704 C CA . LYS A 1 87 ? 3.310 7.167 -1.301 1.00 89.50 87 LYS A CA 1
ATOM 705 C C . LYS A 1 87 ? 4.623 6.905 -0.564 1.00 89.50 87 LYS A C 1
ATOM 707 O O . LYS A 1 87 ? 5.317 5.932 -0.841 1.00 89.50 87 LYS A O 1
ATOM 712 N N . SER A 1 88 ? 5.020 7.763 0.364 1.00 89.31 88 SER A N 1
ATOM 713 C CA . SER A 1 88 ? 6.189 7.476 1.204 1.00 89.31 88 SER A CA 1
ATOM 714 C C . SER A 1 88 ? 5.859 6.431 2.273 1.00 89.31 88 SER A C 1
ATOM 716 O O . SER A 1 88 ? 4.722 6.353 2.748 1.00 89.31 88 SER A O 1
ATOM 718 N N . ALA A 1 89 ? 6.857 5.675 2.746 1.00 88.75 89 ALA A N 1
ATOM 719 C CA . ALA A 1 89 ? 6.629 4.756 3.868 1.00 88.75 89 ALA A CA 1
ATOM 720 C C . ALA A 1 89 ? 6.149 5.490 5.132 1.00 88.75 89 ALA A C 1
ATOM 722 O O . ALA A 1 89 ? 5.358 4.950 5.901 1.00 88.75 89 ALA A O 1
ATOM 723 N N . ARG A 1 90 ? 6.578 6.745 5.334 1.00 91.19 90 ARG A N 1
ATOM 724 C CA . ARG A 1 90 ? 6.134 7.579 6.461 1.00 91.19 90 ARG A CA 1
ATOM 725 C C . ARG A 1 90 ? 4.666 7.987 6.341 1.00 91.19 90 ARG A C 1
ATOM 727 O O . ARG A 1 90 ? 3.978 8.078 7.352 1.00 91.19 90 ARG A O 1
ATOM 734 N N . GLU A 1 91 ? 4.179 8.267 5.137 1.00 92.75 91 GLU A N 1
ATOM 735 C CA . GLU A 1 91 ? 2.751 8.523 4.909 1.00 92.75 91 GLU A CA 1
ATOM 736 C C . GLU A 1 91 ? 1.923 7.270 5.151 1.00 92.75 91 GLU A C 1
ATOM 738 O O . GLU A 1 91 ? 0.969 7.335 5.921 1.00 92.75 91 GLU A O 1
ATOM 743 N N . LEU A 1 92 ? 2.335 6.127 4.592 1.00 94.38 92 LEU A N 1
ATOM 744 C CA . LEU A 1 92 ? 1.648 4.860 4.837 1.00 94.38 92 LEU A CA 1
ATOM 745 C C . LEU A 1 92 ? 1.617 4.521 6.335 1.00 94.38 92 LEU A C 1
ATOM 747 O O . LEU A 1 92 ? 0.571 4.143 6.853 1.00 94.38 92 LEU A O 1
ATOM 751 N N . LEU A 1 93 ? 2.734 4.700 7.048 1.00 93.94 93 LEU A N 1
ATOM 752 C CA . LEU A 1 93 ? 2.801 4.459 8.490 1.00 93.94 93 LEU A CA 1
ATOM 753 C C . LEU A 1 93 ? 1.794 5.324 9.258 1.00 93.94 93 LEU A C 1
ATOM 755 O O . LEU A 1 93 ? 1.055 4.800 10.086 1.00 93.94 93 LEU A O 1
ATOM 759 N N . ARG A 1 94 ? 1.723 6.625 8.953 1.00 96.06 94 ARG A N 1
ATOM 760 C CA . ARG A 1 94 ? 0.771 7.539 9.602 1.00 96.06 94 ARG A CA 1
ATOM 761 C C . ARG A 1 94 ? -0.681 7.142 9.344 1.00 96.06 94 ARG A C 1
ATOM 763 O O . ARG A 1 94 ? -1.493 7.213 10.260 1.00 96.06 94 ARG A O 1
ATOM 770 N N . GLU A 1 95 ? -1.011 6.722 8.124 1.00 95.19 95 GLU A N 1
ATOM 771 C CA . GLU A 1 95 ? -2.360 6.244 7.803 1.00 95.19 95 GLU A CA 1
ATOM 772 C C . GLU A 1 95 ? -2.706 4.967 8.569 1.00 95.19 95 GLU A C 1
ATOM 774 O O . GLU A 1 95 ? -3.782 4.874 9.153 1.00 95.19 95 GLU A O 1
ATOM 779 N N . VAL A 1 96 ? -1.784 4.005 8.616 1.00 94.44 96 VAL A N 1
ATOM 780 C CA . VAL A 1 96 ? -1.962 2.757 9.367 1.00 94.44 96 VAL A CA 1
ATOM 781 C C . VAL A 1 96 ? -2.176 3.036 10.854 1.00 94.44 96 VAL A C 1
ATOM 783 O O . VAL A 1 96 ? -3.124 2.516 11.433 1.00 94.44 96 VAL A O 1
ATOM 786 N N . GLU A 1 97 ? -1.354 3.888 11.469 1.00 94.38 97 GLU A N 1
ATOM 787 C CA . GLU A 1 97 ? -1.503 4.259 12.883 1.00 94.38 97 GLU A CA 1
ATOM 788 C C . GLU A 1 97 ? -2.828 4.982 13.159 1.00 94.38 97 GLU A C 1
ATOM 790 O O . GLU A 1 97 ? -3.459 4.768 14.197 1.00 94.38 97 GLU A O 1
ATOM 795 N N . ALA A 1 98 ? -3.275 5.842 12.240 1.00 95.38 98 ALA A N 1
ATOM 796 C CA . ALA A 1 98 ? -4.565 6.513 12.355 1.00 95.38 98 ALA A CA 1
ATOM 797 C C . ALA A 1 98 ? -5.726 5.509 12.289 1.00 95.38 98 ALA A C 1
ATOM 799 O O . ALA A 1 98 ? -6.643 5.580 13.110 1.00 95.38 98 ALA A O 1
ATOM 800 N N . ILE A 1 99 ? -5.655 4.549 11.362 1.00 91.81 99 ILE A N 1
ATOM 801 C CA . ILE A 1 99 ? -6.637 3.471 11.214 1.00 91.81 99 ILE A CA 1
ATOM 802 C C . ILE A 1 99 ? -6.670 2.590 12.468 1.00 91.81 99 ILE A C 1
ATOM 804 O O . ILE A 1 99 ? -7.754 2.330 12.989 1.00 91.81 99 ILE A O 1
ATOM 808 N N . GLU A 1 100 ? -5.514 2.185 13.003 1.00 88.75 100 GLU A N 1
ATOM 809 C CA . GLU A 1 100 ? -5.423 1.398 14.244 1.00 88.75 100 GLU A CA 1
ATOM 810 C C . GLU A 1 100 ? -6.146 2.114 15.400 1.00 88.75 100 GLU A C 1
ATOM 812 O O . GLU A 1 100 ? -7.028 1.534 16.039 1.00 88.75 100 GLU A O 1
ATOM 817 N N . ARG A 1 101 ? -5.881 3.414 15.601 1.00 91.88 101 ARG A N 1
ATOM 818 C CA . ARG A 1 101 ? -6.554 4.221 16.639 1.00 91.88 101 ARG A CA 1
ATOM 819 C C . ARG A 1 101 ? -8.061 4.342 16.411 1.00 91.88 101 ARG A C 1
ATOM 821 O O . ARG A 1 101 ? -8.837 4.289 17.364 1.00 91.88 101 ARG A O 1
ATOM 828 N N . GLN A 1 102 ? -8.499 4.521 15.166 1.00 89.88 102 GLN A N 1
ATOM 829 C CA . GLN A 1 102 ? -9.924 4.607 14.833 1.00 89.88 102 GLN A CA 1
ATOM 830 C C . GLN A 1 102 ? -10.652 3.285 15.094 1.00 89.88 102 GLN A C 1
ATOM 832 O O . GLN A 1 102 ? -11.767 3.300 15.619 1.00 89.88 102 GLN A O 1
ATOM 837 N N . ILE A 1 103 ? -10.026 2.150 14.771 1.00 84.06 103 ILE A N 1
ATOM 838 C CA . ILE A 1 103 ? -10.561 0.817 15.070 1.00 84.06 103 ILE A CA 1
ATOM 839 C C . ILE A 1 103 ? -10.691 0.639 16.585 1.00 84.06 103 ILE A C 1
ATOM 841 O O . ILE A 1 103 ? -11.767 0.275 17.061 1.00 84.06 103 ILE A O 1
ATOM 845 N N . GLU A 1 104 ? -9.642 0.950 17.349 1.00 86.31 104 GLU A N 1
ATOM 846 C CA . GLU A 1 104 ? -9.661 0.850 18.813 1.00 86.31 104 GLU A CA 1
ATOM 847 C C . GLU A 1 104 ? -10.766 1.704 19.441 1.00 86.31 104 GLU A C 1
ATOM 849 O O . GLU A 1 104 ? -11.525 1.220 20.283 1.00 86.31 104 GLU A O 1
ATOM 854 N N . ASN A 1 105 ? -10.899 2.960 19.011 1.00 88.31 105 ASN A N 1
ATOM 855 C CA . ASN A 1 105 ? -11.928 3.866 19.518 1.00 88.31 105 ASN A CA 1
ATOM 856 C C . ASN A 1 105 ? -13.338 3.373 19.181 1.00 88.31 105 ASN A C 1
ATOM 858 O O . ASN A 1 105 ? -14.221 3.411 20.037 1.00 88.31 105 ASN A O 1
ATOM 862 N N . ARG A 1 106 ? -13.551 2.854 17.965 1.00 82.56 106 ARG A N 1
ATOM 863 C CA . ARG A 1 106 ? -14.848 2.308 17.552 1.00 82.56 106 ARG A CA 1
ATOM 864 C C . ARG A 1 106 ? -15.221 1.062 18.351 1.00 82.56 106 ARG A C 1
ATOM 866 O O . ARG A 1 106 ? -16.375 0.924 18.746 1.00 82.56 106 ARG A O 1
ATOM 873 N N . VAL A 1 107 ? -14.262 0.175 18.618 1.00 81.94 107 VAL A N 1
ATOM 874 C CA . VAL A 1 107 ? -14.487 -0.999 19.476 1.00 81.94 107 VAL A CA 1
ATOM 875 C C . VAL A 1 107 ? -14.865 -0.554 20.887 1.00 81.94 107 VAL A C 1
ATOM 877 O O . VAL A 1 107 ? -15.888 -1.011 21.394 1.00 81.94 107 VAL A O 1
ATOM 880 N N . LYS A 1 108 ? -14.118 0.391 21.478 1.00 82.06 108 LYS A N 1
ATOM 881 C CA . LYS A 1 108 ? -14.424 0.956 22.804 1.00 82.06 108 LYS A CA 1
ATOM 882 C C . LYS A 1 108 ? -15.833 1.550 22.862 1.00 82.06 108 LYS A C 1
ATOM 884 O O . LYS A 1 108 ? -16.585 1.221 23.776 1.00 82.06 108 LYS A O 1
ATOM 889 N N . GLN A 1 109 ? -16.214 2.348 21.864 1.00 80.38 109 GLN A N 1
ATOM 890 C CA . GLN A 1 109 ? -17.542 2.961 21.783 1.00 80.38 109 GLN A CA 1
ATOM 891 C C . GLN A 1 109 ? -18.662 1.913 21.702 1.00 80.38 109 GLN A C 1
ATOM 893 O O . GLN A 1 109 ? -19.627 1.973 22.462 1.00 80.38 109 GLN A O 1
ATOM 898 N N . ILE A 1 110 ? -18.515 0.904 20.836 1.00 76.00 110 ILE A N 1
ATOM 899 C CA . ILE A 1 110 ? -19.498 -0.185 20.711 1.00 76.00 110 ILE A CA 1
ATOM 900 C C . ILE A 1 110 ? -19.639 -0.949 22.034 1.00 76.00 110 ILE A C 1
ATOM 902 O O . ILE A 1 110 ? -20.751 -1.330 22.404 1.00 76.00 110 ILE A O 1
ATOM 906 N N . THR A 1 111 ? -18.534 -1.167 22.754 1.00 72.75 111 THR A N 1
ATOM 907 C CA . THR A 1 111 ? -18.565 -1.837 24.060 1.00 72.75 111 THR A CA 1
ATOM 908 C C . THR A 1 111 ? -19.167 -0.976 25.171 1.00 72.75 111 THR A C 1
ATOM 910 O O . THR A 1 111 ? -19.776 -1.532 26.078 1.00 72.75 111 THR A O 1
ATOM 913 N N . SER A 1 112 ? -19.048 0.357 25.106 1.00 70.62 112 SER A N 1
ATOM 914 C CA . SER A 1 112 ? -19.624 1.265 26.108 1.00 70.62 112 SER A CA 1
ATOM 915 C C . SER A 1 112 ? -21.107 1.575 25.880 1.00 70.62 112 SER A C 1
ATOM 917 O O . SER A 1 112 ? -21.839 1.764 26.845 1.00 70.62 112 SER A O 1
ATOM 919 N N . GLU A 1 113 ? -21.569 1.630 24.626 1.00 65.81 113 GLU A N 1
ATOM 920 C CA . GLU A 1 113 ? -22.949 2.019 24.276 1.00 65.81 113 GLU A CA 1
ATOM 921 C C . GLU A 1 113 ? -23.970 0.870 24.372 1.00 65.81 113 GLU A C 1
ATOM 923 O O . GLU A 1 113 ? -25.176 1.114 24.347 1.00 65.81 113 GLU A O 1
ATOM 928 N N . ARG A 1 114 ? -23.527 -0.389 24.499 1.00 55.75 114 ARG A N 1
ATOM 929 C CA . ARG A 1 114 ? -24.412 -1.561 24.623 1.00 55.75 114 ARG A CA 1
ATOM 930 C C . ARG A 1 114 ? -24.293 -2.216 26.006 1.00 55.75 114 ARG A C 1
ATOM 932 O O . ARG A 1 114 ? -23.447 -3.096 26.178 1.00 55.75 114 ARG A O 1
ATOM 939 N N . PRO A 1 115 ? -25.154 -1.878 26.985 1.00 51.41 115 PRO A N 1
ATOM 940 C CA . PRO A 1 115 ? -25.208 -2.622 28.233 1.00 51.41 115 PRO A CA 1
ATOM 941 C C . PRO A 1 115 ? -25.922 -3.968 28.013 1.00 51.41 115 PRO A C 1
ATOM 943 O O . PRO A 1 115 ? -27.038 -4.023 27.508 1.00 51.41 115 PRO A O 1
ATOM 946 N N . ALA A 1 116 ? -25.246 -5.054 28.398 1.00 53.72 116 ALA A N 1
ATOM 947 C CA . ALA A 1 116 ? -25.779 -6.405 28.617 1.00 53.72 116 ALA A CA 1
ATOM 948 C C . ALA A 1 116 ? -26.627 -7.027 27.481 1.00 53.72 116 ALA A C 1
ATOM 950 O O . ALA A 1 116 ? -27.837 -7.199 27.592 1.00 53.72 116 ALA A O 1
ATOM 951 N N . GLY A 1 117 ? -25.964 -7.493 26.419 1.00 51.12 117 GLY A N 1
ATOM 952 C CA . GLY A 1 117 ? -26.599 -8.308 25.379 1.00 51.12 117 GLY A CA 1
ATOM 953 C C . GLY A 1 117 ? -25.627 -9.251 24.669 1.00 51.12 117 GLY A C 1
ATOM 954 O O . GLY A 1 117 ? -25.460 -9.122 23.464 1.00 51.12 117 GLY A O 1
ATOM 955 N N . LYS A 1 118 ? -25.021 -10.187 25.430 1.00 46.00 118 LYS A N 1
ATOM 956 C CA . LYS A 1 118 ? -24.085 -11.278 25.033 1.00 46.00 118 LYS A CA 1
ATOM 957 C C . LYS A 1 118 ? -22.725 -10.808 24.481 1.00 46.00 118 LYS A C 1
ATOM 959 O O . LYS A 1 118 ? -22.659 -10.319 23.367 1.00 46.00 118 LYS A O 1
ATOM 964 N N . ILE A 1 119 ? -21.564 -10.968 25.112 1.00 55.44 119 ILE A N 1
ATOM 965 C CA . ILE A 1 119 ? -21.049 -11.526 26.376 1.00 55.44 119 ILE A CA 1
ATOM 966 C C . ILE A 1 119 ? -20.022 -10.463 26.825 1.00 55.44 119 ILE A C 1
ATOM 968 O O . ILE A 1 119 ? -19.341 -9.933 25.942 1.00 55.44 119 ILE A O 1
ATOM 972 N N . PRO A 1 120 ? -19.876 -10.109 28.116 1.00 52.78 120 PRO A N 1
ATOM 973 C CA . PRO A 1 120 ? -18.756 -9.273 28.534 1.00 52.78 120 PRO A CA 1
ATOM 974 C C . PRO A 1 120 ? -17.474 -10.019 28.166 1.00 52.78 120 PRO A C 1
ATOM 976 O O . PRO A 1 120 ? -17.150 -11.041 28.770 1.00 52.78 120 PRO A O 1
ATOM 979 N N . LEU A 1 121 ? -16.785 -9.565 27.119 1.00 58.16 121 LEU A N 1
ATOM 980 C CA . LEU A 1 121 ? -15.464 -10.077 26.805 1.00 58.16 121 LEU A CA 1
ATOM 981 C C . LEU A 1 121 ? -14.592 -9.590 27.955 1.00 58.16 121 LEU A C 1
ATOM 983 O O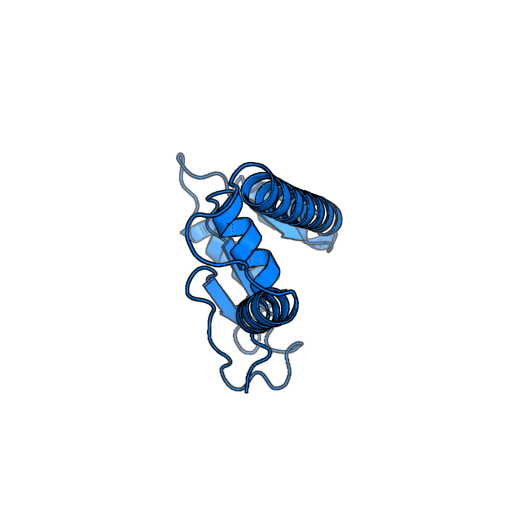 . LEU A 1 121 ? -14.284 -8.400 28.027 1.00 58.16 121 LEU A O 1
ATOM 987 N N . SER A 1 122 ? -14.276 -10.482 28.898 1.00 65.50 122 SER A N 1
ATOM 988 C CA . SER A 1 122 ? -13.309 -10.149 29.938 1.00 65.50 122 SER A CA 1
ATOM 989 C C . SER A 1 122 ? -12.017 -9.697 29.261 1.00 65.50 122 SER A C 1
ATOM 991 O O . SER A 1 122 ? -11.764 -10.037 28.098 1.00 65.50 122 SER A O 1
ATOM 993 N N . GLU A 1 123 ? -11.184 -8.936 29.966 1.00 62.66 123 GLU A N 1
ATOM 994 C CA . GLU A 1 123 ? -9.882 -8.536 29.424 1.00 62.66 123 GLU A CA 1
ATOM 995 C C . GLU A 1 123 ? -9.099 -9.737 28.885 1.00 62.66 123 GLU A C 1
ATOM 997 O O . GLU A 1 123 ? -8.413 -9.615 27.877 1.00 62.66 123 GLU A O 1
ATOM 1002 N N . ASP A 1 124 ? -9.273 -10.922 29.475 1.00 61.06 124 ASP A N 1
ATOM 1003 C CA . ASP A 1 124 ? -8.699 -12.170 28.977 1.00 61.06 124 ASP A CA 1
ATOM 1004 C C . ASP A 1 124 ? -9.230 -12.572 27.606 1.00 61.06 124 ASP A C 1
ATOM 1006 O O . ASP A 1 124 ? -8.448 -12.951 26.740 1.00 61.06 124 ASP A O 1
ATOM 1010 N N . VAL A 1 125 ? -10.536 -12.460 27.370 1.00 66.81 125 VAL A N 1
ATOM 1011 C CA . VAL A 1 125 ? -11.126 -12.791 26.071 1.00 66.81 125 VAL A CA 1
ATOM 1012 C C . VAL A 1 125 ? -10.738 -11.750 25.020 1.00 66.81 125 VAL A C 1
ATOM 1014 O O . VAL A 1 125 ? -10.404 -12.125 23.899 1.00 66.81 125 VAL A O 1
ATOM 1017 N N . LEU A 1 126 ? -10.685 -10.460 25.370 1.00 69.44 126 LEU A N 1
ATOM 1018 C CA . LEU A 1 126 ? -10.151 -9.423 24.479 1.00 69.44 126 LEU A CA 1
ATOM 1019 C C . LEU A 1 126 ? -8.682 -9.674 24.143 1.00 69.44 126 LEU A C 1
ATOM 1021 O O . LEU A 1 126 ? -8.308 -9.589 22.980 1.00 69.44 126 LEU A O 1
ATOM 1025 N N . ARG A 1 127 ? -7.872 -10.054 25.134 1.00 68.81 127 ARG A N 1
ATOM 1026 C CA . ARG A 1 127 ? -6.469 -10.447 24.965 1.00 68.81 127 ARG A CA 1
ATOM 1027 C C . ARG A 1 127 ? -6.343 -11.673 24.064 1.00 68.81 127 ARG A C 1
ATOM 1029 O O . ARG A 1 127 ? -5.435 -11.721 23.246 1.00 68.81 127 ARG A O 1
ATOM 1036 N N . ILE A 1 128 ? -7.245 -12.648 24.181 1.00 71.50 128 ILE A N 1
ATOM 1037 C CA . ILE A 1 128 ? -7.292 -13.830 23.309 1.00 71.50 128 ILE A CA 1
ATOM 1038 C C . ILE A 1 128 ? -7.671 -13.428 21.884 1.00 71.50 128 ILE A C 1
ATOM 1040 O O . ILE A 1 128 ? -6.980 -13.836 20.960 1.00 71.50 128 ILE A O 1
ATOM 1044 N N . PHE A 1 129 ? -8.691 -12.589 21.687 1.00 70.50 129 PHE A N 1
ATOM 1045 C CA . PHE A 1 129 ? -9.040 -12.064 20.364 1.00 70.50 129 PHE A CA 1
ATOM 1046 C C . PHE A 1 129 ? -7.919 -11.213 19.767 1.00 70.50 129 PHE A C 1
ATOM 1048 O O . PHE A 1 129 ? -7.673 -11.298 18.569 1.00 70.50 129 PHE A O 1
ATOM 1055 N N . GLU A 1 130 ? -7.201 -10.439 20.580 1.00 68.50 130 GLU A N 1
ATOM 1056 C CA . GLU A 1 130 ? -6.002 -9.706 20.172 1.00 68.50 130 GLU A CA 1
ATOM 1057 C C . GLU A 1 130 ? -4.869 -10.653 19.776 1.00 68.50 130 GLU A C 1
ATOM 1059 O O . GLU A 1 130 ? -4.263 -10.450 18.730 1.00 68.50 130 GLU A O 1
ATOM 1064 N N . LYS A 1 131 ?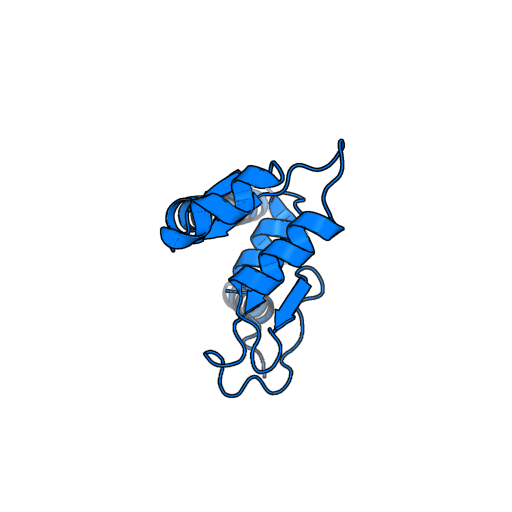 -4.609 -11.713 20.549 1.00 72.75 131 LYS A N 1
ATOM 1065 C CA . LYS A 1 131 ? -3.630 -12.753 20.194 1.00 72.75 131 LYS A CA 1
ATOM 1066 C C . LYS A 1 131 ? -4.020 -13.476 18.906 1.00 72.75 131 LYS A C 1
ATOM 1068 O O . LYS A 1 131 ? -3.173 -13.685 18.044 1.00 72.75 131 LYS A O 1
ATOM 1073 N N . TRP A 1 132 ? -5.304 -13.784 18.724 1.00 64.75 132 TRP A N 1
ATOM 1074 C CA . TRP A 1 132 ? -5.842 -14.356 17.485 1.00 64.75 132 TRP A CA 1
ATOM 1075 C C . TRP A 1 132 ? -5.701 -13.389 16.307 1.00 64.75 132 TRP A C 1
ATOM 1077 O O . TRP A 1 132 ? -5.288 -13.795 15.225 1.00 64.75 132 TRP A O 1
ATOM 1087 N N . ARG A 1 133 ? -5.969 -12.095 16.528 1.00 64.88 133 ARG A N 1
ATOM 1088 C CA . ARG A 1 133 ? -5.761 -11.019 15.549 1.00 64.88 133 ARG A CA 1
ATOM 1089 C C . ARG A 1 133 ? -4.286 -10.868 15.177 1.00 64.88 133 ARG A C 1
ATOM 1091 O O . ARG A 1 133 ? -3.987 -10.597 14.021 1.00 64.88 133 ARG A O 1
ATOM 1098 N N . ARG A 1 134 ? -3.370 -11.035 16.131 1.00 65.56 134 ARG A N 1
ATOM 1099 C CA . ARG A 1 134 ? -1.917 -10.927 15.926 1.00 65.56 134 ARG A CA 1
ATOM 1100 C C . ARG A 1 134 ? -1.283 -12.196 15.351 1.00 65.56 134 ARG A C 1
ATOM 1102 O O . ARG A 1 134 ? -0.187 -12.113 14.808 1.00 65.56 134 ARG A O 1
ATOM 1109 N N . GLY A 1 135 ? -1.997 -13.324 15.379 1.00 60.59 135 GLY A N 1
ATOM 1110 C CA . GLY A 1 135 ? -1.490 -14.620 14.922 1.00 60.59 135 GLY A CA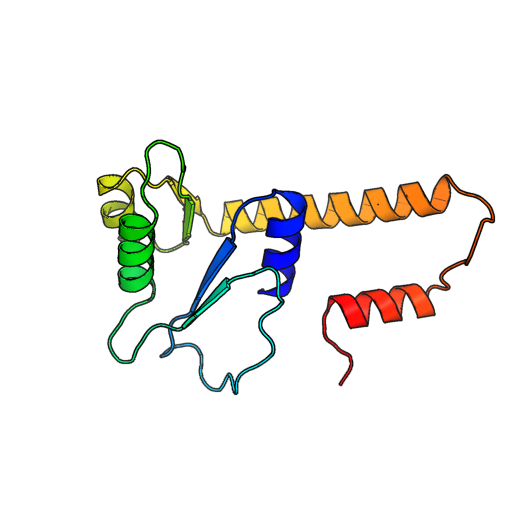 1
ATOM 1111 C C . GLY A 1 135 ? -0.537 -15.288 15.919 1.00 60.59 135 GLY A C 1
ATOM 1112 O O . GLY A 1 135 ? 0.248 -16.136 15.510 1.00 60.59 135 GLY A O 1
ATOM 1113 N N . ASP A 1 136 ? -0.617 -14.912 17.199 1.00 63.31 136 ASP A N 1
ATOM 1114 C CA . ASP A 1 136 ? 0.297 -15.312 18.285 1.00 63.31 136 ASP A CA 1
ATOM 1115 C C . ASP A 1 136 ? -0.205 -16.537 19.082 1.00 63.31 136 ASP A C 1
ATOM 1117 O O . ASP A 1 136 ? 0.122 -16.708 20.258 1.00 63.31 136 ASP A O 1
ATOM 1121 N N . LEU A 1 137 ? -1.071 -17.360 18.491 1.00 53.44 137 LEU A N 1
ATOM 1122 C CA . LEU A 1 137 ? -1.493 -18.631 19.078 1.00 53.44 137 LEU A CA 1
ATOM 1123 C C . LEU A 1 137 ? -0.923 -19.741 18.198 1.00 53.44 137 LEU A C 1
ATOM 1125 O O . LEU A 1 137 ? -1.358 -19.881 17.053 1.00 53.44 137 LEU A O 1
ATOM 1129 N N . ASP A 1 138 ? 0.091 -20.426 18.734 1.00 51.91 138 ASP A N 1
ATOM 1130 C CA . ASP A 1 138 ? 0.724 -21.613 18.145 1.00 51.91 138 ASP A CA 1
ATOM 1131 C C . ASP A 1 138 ? -0.310 -22.674 17.729 1.00 51.91 138 ASP A C 1
ATOM 1133 O O . ASP A 1 138 ? -1.269 -22.918 18.503 1.00 51.91 138 ASP A O 1
#

Sequence (138 aa):
MIQKMAEYQSYTGFRVIVVFDAHLVKGIEKKKVNHRVEVIFTRENETADERIEKLVSDLNSIQTQIHVATSDYTEQWAIFGQGALRKSARELLREVEAIERQIENRVKQITSERPAGKIPLSEDVLRIFEKWRRGDLD

Secondary structure (DSSP, 8-state):
-HHHHHHHHHHH----EEEE-TTT-TT-------TTSEEEEPPTT--HHHHHHHHHHHH-BTTB--EEE---STTHHHHHTTTPEEE-HHHHHHHHHHHHHHHHHHHHHHHHH--SSS----HHHHHHHHHHHHT---

Organism: Bacillus licheniformis (strain ATCC 14580 / DSM 13 / JCM 2505 / CCUG 7422 / NBRC 12200 / NCIMB 9375 / NCTC 10341 / NRRL NRS-1264 / Gibson 46) (NCBI:txid279010)

Foldseek 3Di:
DQLLVLLVCVVVVDQAEAEDEPVVDPDCPPDDRPVRHHYHYADDVDDSLNVVLVVLVVPQDPVDAAEDEDQDPVNPPSQVVRRHHYDYVVNVVVSSVVSVVVVVVVVVVVLVVDPDDDDPCPVVNVVVVVCVSVVVDD

Radius of gyration: 18.49 Å; chains: 1; bounding box: 44×30×47 Å